Protein AF-A0A1E5MKI3-F1 (afdb_monomer_lite)

Sequence (120 aa):
MHDRSDHADTPSQHHPAVARLLAELDAARVGIVVLDELDAPRRERVVAELRTAVPDLASRAAHEAGAEHVVATIRAVADRAPDGDGPGGAAATGLWEDIVHTAVEAARAVGRPEPVTLVR

Foldseek 3Di:
DDDDPPPPPPCLVPDVLLVVLLVLLVVLLQVLQCLVVDDPVVSVVVLVCLQPVNLVSLLVCCLVRNLVSSLVSLVVSLVDHRPHPDPCRVVSRVSSVSSSVSNNVSSVVNVDPDPPPPDD

Structure (mmCIF, N/CA/C/O backbone):
data_AF-A0A1E5MKI3-F1
#
_entry.id   AF-A0A1E5MKI3-F1
#
loop_
_atom_site.group_PDB
_atom_site.id
_atom_site.type_symbol
_atom_site.label_atom_id
_atom_site.label_alt_id
_atom_site.label_comp_id
_atom_site.label_asym_id
_atom_site.label_entity_id
_atom_site.label_seq_id
_atom_site.pdbx_PDB_ins_code
_atom_site.Cartn_x
_atom_site.Cartn_y
_atom_site.Cartn_z
_atom_site.occupancy
_atom_site.B_iso_or_equiv
_atom_site.auth_seq_id
_atom_site.auth_comp_id
_atom_site.auth_asym_id
_atom_site.auth_atom_id
_atom_site.pdbx_PDB_model_num
ATOM 1 N N . MET A 1 1 ? -14.677 -28.825 32.446 1.00 44.41 1 MET A N 1
ATOM 2 C CA . MET A 1 1 ? -14.248 -29.263 31.104 1.00 44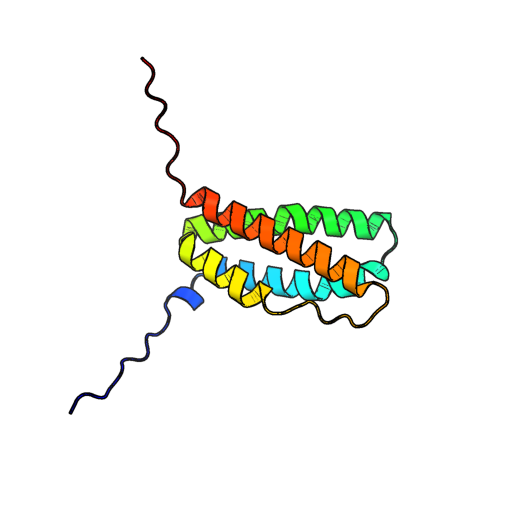.41 1 MET A CA 1
ATOM 3 C C . MET A 1 1 ? -14.550 -28.110 30.159 1.00 44.41 1 MET A C 1
ATOM 5 O O . MET A 1 1 ? -15.673 -27.987 29.696 1.00 44.41 1 MET A O 1
ATOM 9 N N . HIS A 1 2 ? -13.599 -27.180 30.044 1.00 43.50 2 HIS A N 1
ATOM 10 C CA . HIS A 1 2 ? -13.652 -26.071 29.093 1.00 43.50 2 HIS A CA 1
ATOM 11 C C . HIS A 1 2 ? -13.185 -26.621 27.755 1.00 43.50 2 HIS A C 1
ATOM 13 O O . HIS A 1 2 ? -12.025 -27.004 27.681 1.00 43.50 2 HIS A O 1
ATOM 19 N N . ASP A 1 3 ? -14.061 -26.682 26.759 1.00 49.56 3 ASP A N 1
ATOM 20 C CA . ASP A 1 3 ? -13.662 -26.465 25.369 1.00 49.56 3 ASP A CA 1
ATOM 21 C C . ASP A 1 3 ? -14.910 -26.335 24.492 1.00 49.56 3 ASP A C 1
ATOM 23 O O . ASP A 1 3 ? -15.566 -27.312 24.126 1.00 49.5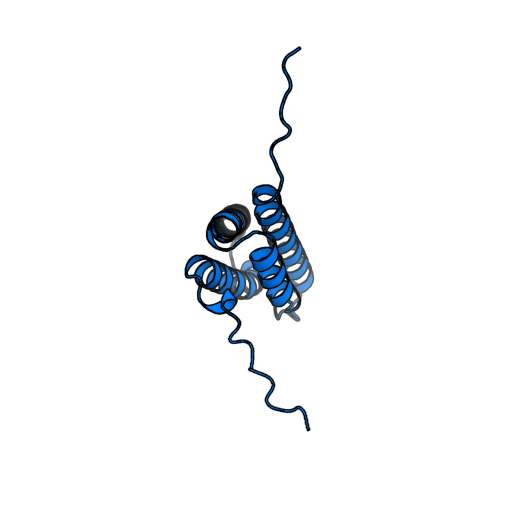6 3 ASP A O 1
ATOM 27 N N . ARG A 1 4 ? -15.257 -25.096 24.174 1.00 46.47 4 ARG A N 1
ATOM 28 C CA . AR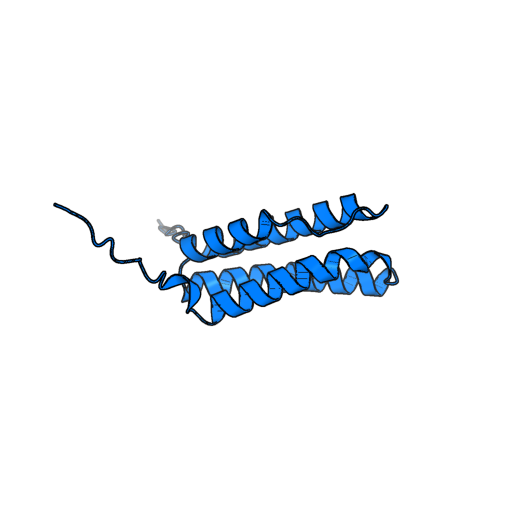G A 1 4 ? -15.628 -24.761 22.809 1.00 46.47 4 ARG A CA 1
ATOM 29 C C . ARG A 1 4 ? -15.196 -23.325 22.631 1.00 46.47 4 ARG A C 1
ATOM 31 O O . ARG A 1 4 ? -15.936 -22.393 22.916 1.00 46.47 4 ARG A O 1
ATOM 38 N N . SER A 1 5 ? -13.915 -23.203 22.313 1.00 42.72 5 SER A N 1
ATOM 39 C CA . SER A 1 5 ? -13.321 -21.994 21.776 1.00 42.72 5 SER A CA 1
ATOM 40 C C . SER A 1 5 ? -14.239 -21.484 20.668 1.00 42.72 5 SER A C 1
ATOM 42 O O . SER A 1 5 ? -14.272 -22.069 19.583 1.00 42.72 5 SER A O 1
ATOM 44 N N . ASP A 1 6 ? -15.031 -20.455 20.974 1.00 45.56 6 ASP A N 1
ATOM 45 C CA . ASP A 1 6 ? -15.644 -19.607 19.964 1.00 45.56 6 ASP A CA 1
ATOM 46 C C . ASP A 1 6 ? -14.490 -19.169 19.069 1.00 45.56 6 ASP A C 1
ATOM 48 O O . ASP A 1 6 ? -13.619 -18.391 19.468 1.00 45.56 6 ASP A O 1
ATOM 52 N N . HIS A 1 7 ? -14.420 -19.788 17.891 1.00 42.31 7 HIS A N 1
ATOM 53 C CA . HIS A 1 7 ? -13.641 -19.286 16.782 1.00 42.31 7 HIS A CA 1
ATOM 54 C C . HIS A 1 7 ? -14.095 -17.846 16.622 1.00 42.31 7 HIS A C 1
ATOM 56 O O . HIS A 1 7 ? -15.219 -17.595 16.195 1.00 42.31 7 HIS A O 1
ATOM 62 N N . ALA A 1 8 ? -13.249 -16.919 17.059 1.00 44.34 8 ALA A N 1
ATOM 63 C CA . ALA A 1 8 ? -13.414 -15.520 16.764 1.00 44.34 8 ALA A CA 1
ATOM 64 C C . ALA A 1 8 ? -13.426 -15.407 15.238 1.00 44.34 8 ALA A C 1
ATOM 66 O O . ALA A 1 8 ? -12.370 -15.375 14.603 1.00 44.34 8 ALA A O 1
ATOM 67 N N . ASP A 1 9 ? -14.630 -15.395 14.662 1.00 44.22 9 ASP A N 1
ATOM 68 C CA . ASP A 1 9 ? -14.916 -14.723 13.405 1.00 44.22 9 ASP A CA 1
ATOM 69 C C . ASP A 1 9 ? -14.196 -13.391 13.511 1.00 44.22 9 ASP A C 1
ATOM 71 O O . ASP A 1 9 ? -14.565 -12.546 14.325 1.00 44.22 9 ASP A O 1
ATOM 75 N N . THR A 1 10 ? -13.078 -13.246 12.805 1.00 44.94 10 THR A N 1
ATOM 76 C CA . THR A 1 10 ? -12.284 -12.028 12.873 1.00 44.94 10 THR A CA 1
ATOM 77 C C . THR A 1 10 ? -13.102 -10.989 12.109 1.00 44.94 10 THR A C 1
ATOM 79 O O . THR A 1 10 ? -13.120 -11.038 10.877 1.00 44.94 10 THR A O 1
ATOM 82 N N . PRO A 1 11 ? -13.788 -10.033 12.772 1.00 46.75 11 PRO A N 1
ATOM 83 C CA . PRO A 1 11 ? -14.665 -9.071 12.085 1.00 46.75 11 PRO A CA 1
ATOM 84 C C . PRO A 1 11 ? -13.867 -8.168 11.126 1.00 46.75 11 PRO A C 1
ATOM 86 O O . PRO A 1 11 ? -14.402 -7.446 10.291 1.00 46.75 11 PRO A O 1
ATOM 89 N N . SER A 1 12 ? -12.549 -8.241 11.257 1.00 49.66 12 SER A N 1
ATOM 90 C CA . SER A 1 12 ? -11.499 -7.501 10.601 1.00 49.66 12 SER A CA 1
ATOM 91 C C . SER A 1 12 ? -11.295 -7.858 9.117 1.00 49.66 12 SER A C 1
ATOM 93 O O . SER A 1 12 ? -10.770 -7.032 8.372 1.00 49.66 12 SER A O 1
ATOM 95 N N . GLN A 1 13 ? -11.745 -9.028 8.641 1.00 54.97 13 GLN A N 1
ATOM 96 C CA . GLN A 1 13 ? -11.689 -9.379 7.206 1.00 54.97 13 GLN A CA 1
ATOM 97 C C . GLN A 1 13 ? -12.877 -8.833 6.387 1.00 54.97 13 GLN A C 1
ATOM 99 O O . GLN A 1 13 ? -12.858 -8.904 5.160 1.00 54.97 13 GLN A O 1
ATOM 104 N N . HIS A 1 14 ? -13.901 -8.257 7.029 1.00 67.69 14 HIS A N 1
ATOM 105 C CA . HIS A 1 14 ? -15.154 -7.880 6.359 1.00 67.69 14 HIS A CA 1
ATOM 106 C C . HIS A 1 14 ? -15.279 -6.401 5.970 1.00 67.69 14 HIS A C 1
ATOM 108 O O . HIS A 1 14 ? -16.255 -6.037 5.313 1.00 67.69 14 HIS A O 1
ATOM 114 N N . HIS A 1 15 ? -14.330 -5.531 6.334 1.00 84.81 15 HIS A N 1
ATOM 115 C CA . HIS A 1 15 ? -14.443 -4.109 5.999 1.00 84.81 15 HIS A CA 1
ATOM 116 C C . HIS A 1 15 ? -14.067 -3.849 4.522 1.00 84.81 15 HIS A C 1
ATOM 118 O O . HIS A 1 15 ? -12.918 -4.105 4.144 1.00 84.81 15 HIS A O 1
ATOM 124 N N . PRO A 1 16 ? -14.959 -3.288 3.676 1.00 92.94 16 PRO A N 1
ATOM 125 C CA . PRO A 1 16 ? -14.701 -3.113 2.240 1.00 92.94 16 PRO A CA 1
ATOM 126 C C . PRO A 1 16 ? -13.424 -2.326 1.914 1.00 92.94 16 PRO A C 1
ATOM 128 O O . PRO A 1 16 ? -12.705 -2.677 0.980 1.00 92.94 16 PRO A O 1
ATOM 131 N N . ALA A 1 17 ? -13.097 -1.297 2.703 1.00 92.94 17 ALA A N 1
ATOM 132 C CA . ALA A 1 17 ? -11.854 -0.542 2.526 1.00 92.94 17 ALA A CA 1
ATOM 133 C C . ALA A 1 17 ? -10.588 -1.372 2.791 1.00 92.94 17 ALA A C 1
ATOM 135 O O . ALA A 1 17 ? -9.600 -1.218 2.076 1.00 92.94 17 ALA A O 1
ATOM 136 N N . VAL A 1 18 ? -10.626 -2.291 3.762 1.00 93.06 18 VAL A N 1
ATOM 137 C CA . VAL A 1 18 ? -9.507 -3.202 4.049 1.00 93.06 18 VAL A CA 1
ATOM 138 C C . VAL A 1 18 ? -9.355 -4.214 2.916 1.00 93.06 18 VAL A C 1
ATOM 140 O O . VAL A 1 18 ? -8.245 -4.441 2.447 1.00 93.06 18 VAL A O 1
ATOM 143 N N . ALA A 1 19 ? -10.464 -4.759 2.407 1.00 93.06 19 ALA A N 1
ATOM 144 C CA . ALA A 1 19 ? -10.442 -5.651 1.248 1.00 93.06 19 ALA A CA 1
ATOM 145 C C . ALA A 1 19 ? -9.877 -4.957 -0.004 1.00 93.06 19 ALA A C 1
ATOM 147 O O . ALA A 1 19 ? -9.082 -5.545 -0.736 1.00 93.06 19 ALA A O 1
ATOM 148 N N . ARG A 1 20 ? -10.237 -3.687 -0.234 1.00 93.62 20 ARG A N 1
ATOM 149 C CA . ARG A 1 20 ? -9.689 -2.901 -1.345 1.00 93.62 20 ARG A CA 1
ATOM 150 C C . ARG A 1 20 ? -8.195 -2.628 -1.182 1.00 93.62 20 ARG A C 1
ATOM 152 O O . ARG A 1 20 ? -7.467 -2.752 -2.159 1.00 93.62 20 ARG A O 1
ATOM 159 N N . LEU A 1 21 ? -7.744 -2.294 0.026 1.00 94.94 21 LEU A N 1
ATOM 160 C CA . LEU A 1 21 ? -6.319 -2.138 0.319 1.00 94.94 21 LEU A CA 1
ATOM 161 C C . LEU A 1 21 ? -5.550 -3.441 0.060 1.00 94.94 21 LEU A C 1
ATOM 163 O O . LEU A 1 21 ? -4.506 -3.410 -0.577 1.00 94.94 21 LEU A O 1
ATOM 167 N N . LEU A 1 22 ? -6.079 -4.581 0.509 1.00 93.69 22 LEU A N 1
ATOM 168 C CA . LEU A 1 22 ? -5.466 -5.894 0.291 1.00 93.69 22 LEU A CA 1
ATOM 169 C C . LEU A 1 22 ? -5.341 -6.245 -1.191 1.00 93.69 22 LEU A C 1
ATOM 171 O O . LEU A 1 22 ? -4.276 -6.682 -1.620 1.00 93.69 22 LEU A O 1
ATOM 175 N N . ALA A 1 23 ? -6.411 -6.035 -1.961 1.00 93.44 23 ALA A N 1
ATOM 176 C CA . ALA A 1 23 ? -6.389 -6.263 -3.400 1.00 93.44 23 ALA A CA 1
ATOM 177 C C . ALA A 1 23 ? -5.312 -5.408 -4.078 1.00 93.44 23 ALA A C 1
ATOM 179 O O . ALA A 1 23 ? -4.601 -5.900 -4.950 1.00 93.44 23 ALA A O 1
ATOM 180 N N . GLU A 1 24 ? -5.157 -4.155 -3.642 1.00 94.88 24 GLU A N 1
ATOM 181 C CA . GLU A 1 24 ? -4.187 -3.256 -4.255 1.00 94.88 24 GLU A CA 1
ATOM 182 C C . GLU A 1 24 ? -2.743 -3.531 -3.827 1.00 94.88 24 GLU A C 1
ATOM 184 O O . GLU A 1 24 ? -1.827 -3.417 -4.634 1.00 94.88 24 GLU A O 1
ATOM 189 N N . LEU A 1 25 ? -2.525 -3.978 -2.589 1.00 93.88 25 LEU A N 1
ATOM 190 C CA . LEU A 1 25 ? -1.215 -4.453 -2.144 1.00 93.88 25 LEU A CA 1
ATOM 191 C C . LEU A 1 25 ? -0.782 -5.714 -2.900 1.00 93.88 25 LEU A C 1
ATOM 193 O O . LEU A 1 25 ? 0.385 -5.823 -3.270 1.00 93.88 25 LEU A O 1
ATOM 197 N N . ASP A 1 26 ? -1.697 -6.651 -3.160 1.00 91.56 26 ASP A N 1
ATOM 198 C CA . ASP A 1 26 ? -1.373 -7.851 -3.938 1.00 91.56 26 ASP A CA 1
ATOM 199 C C . ASP A 1 26 ? -1.101 -7.517 -5.412 1.00 91.56 26 ASP A C 1
ATOM 201 O O . ASP A 1 26 ? -0.101 -7.970 -5.972 1.00 91.56 26 ASP A O 1
ATOM 205 N N . ALA A 1 27 ? -1.917 -6.647 -6.016 1.00 91.25 27 ALA A N 1
ATOM 206 C CA . ALA A 1 27 ? -1.681 -6.155 -7.371 1.00 91.25 27 ALA A CA 1
ATOM 207 C C . ALA A 1 27 ? -0.337 -5.417 -7.488 1.00 91.25 27 ALA A C 1
ATOM 209 O O . ALA A 1 27 ? 0.417 -5.663 -8.431 1.00 91.25 27 ALA A O 1
ATOM 210 N N . ALA A 1 28 ? 0.002 -4.565 -6.514 1.00 92.44 28 ALA A N 1
ATOM 211 C CA . ALA A 1 28 ? 1.290 -3.881 -6.453 1.00 92.44 28 ALA A CA 1
ATOM 212 C C . ALA A 1 28 ? 2.453 -4.875 -6.334 1.00 92.44 28 ALA A C 1
ATOM 214 O O . ALA A 1 28 ? 3.414 -4.774 -7.094 1.00 92.44 28 ALA A O 1
ATOM 215 N N . ARG A 1 29 ? 2.353 -5.869 -5.440 1.00 90.44 29 ARG A N 1
ATOM 216 C CA . ARG A 1 29 ? 3.379 -6.906 -5.248 1.00 90.44 29 ARG A CA 1
ATOM 217 C C . ARG A 1 29 ? 3.676 -7.657 -6.546 1.00 90.44 29 ARG A C 1
ATOM 219 O O . ARG A 1 29 ? 4.839 -7.821 -6.900 1.00 90.44 29 ARG A O 1
ATOM 226 N N . VAL A 1 30 ? 2.635 -8.078 -7.267 1.00 87.88 30 VAL A N 1
ATOM 227 C CA . VAL A 1 30 ? 2.774 -8.766 -8.561 1.00 87.88 30 VAL A CA 1
ATOM 228 C C . VAL A 1 30 ? 3.312 -7.819 -9.638 1.00 87.88 30 VAL A C 1
ATOM 230 O O . VAL A 1 30 ? 4.205 -8.186 -10.397 1.00 87.88 30 VAL A O 1
ATOM 233 N N . GLY A 1 31 ? 2.802 -6.587 -9.696 1.00 87.94 31 GLY A N 1
ATOM 234 C CA . GLY A 1 31 ? 3.192 -5.597 -10.699 1.00 87.94 31 GLY A CA 1
ATOM 235 C C . GLY A 1 31 ? 4.653 -5.159 -10.592 1.00 87.94 31 GLY A C 1
ATOM 236 O O . GLY A 1 31 ? 5.294 -4.932 -11.615 1.00 87.94 31 GLY A O 1
ATOM 237 N N . ILE A 1 32 ? 5.198 -5.089 -9.375 1.00 90.31 32 ILE A N 1
ATOM 238 C CA . ILE A 1 32 ? 6.589 -4.693 -9.122 1.00 90.31 32 ILE A CA 1
ATOM 239 C C . ILE A 1 32 ? 7.590 -5.644 -9.796 1.00 90.31 32 ILE A C 1
ATOM 241 O O . ILE A 1 32 ? 8.597 -5.179 -10.326 1.00 90.31 32 ILE A O 1
ATOM 245 N N . VAL A 1 33 ? 7.297 -6.948 -9.841 1.00 85.31 33 VAL A N 1
ATOM 246 C CA . VAL A 1 33 ? 8.178 -7.965 -10.447 1.00 85.31 33 VAL A CA 1
ATOM 247 C C . VAL A 1 33 ? 8.387 -7.728 -11.947 1.00 85.31 33 VAL A C 1
ATOM 249 O O . VAL A 1 33 ? 9.472 -7.978 -12.465 1.00 85.31 33 VAL A O 1
ATOM 252 N N . VAL A 1 34 ? 7.374 -7.208 -12.646 1.00 86.62 34 VAL A N 1
ATOM 253 C CA . VAL A 1 34 ? 7.405 -6.999 -14.105 1.00 86.62 34 VAL A CA 1
ATOM 254 C C . VAL A 1 34 ? 7.759 -5.563 -14.509 1.00 86.62 34 VAL A C 1
ATOM 256 O O . VAL A 1 34 ? 7.758 -5.233 -15.693 1.00 86.62 34 VAL A O 1
ATOM 259 N N . LEU A 1 35 ? 8.086 -4.679 -13.556 1.00 87.44 35 LEU A N 1
ATOM 260 C CA . LEU A 1 35 ? 8.430 -3.280 -13.855 1.00 87.44 35 LEU A CA 1
ATOM 261 C C . LEU A 1 35 ? 9.659 -3.140 -14.761 1.00 87.44 35 LEU A C 1
ATOM 263 O O . LEU A 1 35 ? 9.738 -2.185 -15.537 1.00 87.44 35 LEU A O 1
ATOM 267 N N . ASP A 1 36 ? 10.599 -4.077 -14.684 1.00 84.19 36 ASP A N 1
ATOM 268 C CA . ASP A 1 36 ? 11.815 -4.069 -15.503 1.00 84.19 36 ASP A CA 1
ATOM 269 C C . ASP A 1 36 ? 11.549 -4.402 -16.978 1.00 84.19 36 ASP A C 1
ATOM 271 O O . ASP A 1 36 ? 12.369 -4.080 -17.838 1.00 84.19 36 ASP A O 1
ATOM 275 N N . GLU A 1 37 ? 10.382 -4.970 -17.293 1.00 88.12 37 GLU A N 1
ATOM 276 C CA . GLU A 1 37 ? 9.929 -5.191 -18.671 1.00 88.12 37 GLU A CA 1
ATOM 277 C C . GLU A 1 37 ? 9.387 -3.905 -19.318 1.00 88.12 37 GLU A C 1
ATOM 279 O O . GLU A 1 37 ? 9.191 -3.839 -20.534 1.00 88.12 37 GLU A O 1
ATOM 284 N N . LEU A 1 38 ? 9.136 -2.864 -18.516 1.00 88.31 38 LEU A N 1
ATOM 285 C CA . LEU A 1 38 ? 8.640 -1.577 -18.986 1.00 88.31 38 LEU A CA 1
ATOM 286 C C . LEU A 1 38 ? 9.791 -0.651 -19.392 1.00 88.31 38 LEU A C 1
ATOM 288 O O . LEU A 1 38 ? 10.869 -0.633 -18.790 1.00 88.31 38 LEU A O 1
ATOM 292 N N . ASP A 1 39 ? 9.528 0.206 -20.381 1.00 93.19 39 ASP A N 1
ATOM 293 C CA . ASP A 1 39 ? 10.410 1.337 -20.657 1.00 93.19 39 ASP A CA 1
ATOM 294 C C . ASP A 1 39 ? 10.509 2.281 -19.444 1.00 93.19 39 ASP A C 1
ATOM 296 O O . ASP A 1 39 ? 9.627 2.324 -18.580 1.00 93.19 39 ASP A O 1
ATOM 300 N N . ALA A 1 40 ? 11.612 3.032 -19.358 1.00 91.62 40 ALA A N 1
ATOM 301 C CA . ALA A 1 40 ? 11.888 3.873 -18.194 1.00 91.62 40 ALA A CA 1
ATOM 302 C C . ALA A 1 40 ? 10.772 4.899 -17.896 1.00 91.62 40 ALA A C 1
ATOM 304 O O . ALA A 1 40 ? 10.323 4.934 -16.750 1.00 91.62 40 ALA A O 1
ATOM 305 N N . PRO A 1 41 ? 10.238 5.660 -18.877 1.00 94.50 41 PRO A N 1
ATOM 306 C CA . PRO A 1 41 ? 9.155 6.608 -18.611 1.00 94.50 41 PRO A CA 1
ATOM 307 C C . PRO A 1 41 ? 7.875 5.951 -18.079 1.00 94.50 41 PRO A C 1
ATOM 309 O O . PRO A 1 41 ? 7.199 6.507 -17.210 1.00 94.50 41 PRO A O 1
ATOM 312 N N . ARG A 1 42 ? 7.507 4.771 -18.595 1.00 92.88 42 ARG A N 1
ATOM 313 C CA . ARG A 1 42 ? 6.327 4.039 -18.128 1.00 92.88 42 ARG A CA 1
ATOM 314 C C . ARG A 1 42 ? 6.561 3.449 -16.743 1.00 92.88 42 ARG A C 1
ATOM 316 O O . ARG A 1 42 ? 5.675 3.571 -15.900 1.00 92.88 42 ARG A O 1
ATOM 323 N N . ARG A 1 43 ? 7.738 2.873 -16.489 1.00 93.19 43 ARG A N 1
ATOM 324 C CA . ARG A 1 43 ? 8.125 2.368 -15.166 1.00 93.19 43 ARG A CA 1
ATOM 325 C C . ARG A 1 43 ? 8.059 3.471 -14.113 1.00 93.19 43 ARG A C 1
ATOM 327 O O . ARG A 1 43 ? 7.414 3.288 -13.089 1.00 93.19 43 ARG A O 1
ATOM 334 N N . GLU A 1 44 ? 8.666 4.627 -14.375 1.00 94.00 44 GLU A N 1
ATOM 335 C CA . GLU A 1 44 ? 8.663 5.772 -13.454 1.00 94.00 44 GLU A CA 1
ATOM 336 C C . GLU A 1 44 ? 7.247 6.247 -13.123 1.00 94.00 44 GLU A C 1
ATOM 338 O O . GLU A 1 44 ? 6.948 6.532 -11.962 1.00 94.00 44 GLU A O 1
ATOM 343 N N . ARG A 1 45 ? 6.353 6.276 -14.119 1.00 95.69 45 ARG A N 1
ATOM 344 C CA . ARG A 1 45 ? 4.944 6.619 -13.903 1.00 95.69 45 ARG A CA 1
ATOM 345 C C . ARG A 1 45 ? 4.248 5.624 -12.978 1.00 95.69 45 ARG A C 1
ATOM 347 O O . ARG A 1 45 ? 3.623 6.054 -12.017 1.00 95.69 45 ARG A O 1
ATOM 354 N N . VAL A 1 46 ? 4.379 4.323 -13.238 1.00 93.56 46 VAL A N 1
ATOM 355 C CA . VAL A 1 46 ? 3.751 3.286 -12.400 1.00 93.56 46 VAL A CA 1
ATOM 356 C C . VAL A 1 46 ? 4.296 3.344 -10.973 1.00 93.56 46 VAL A C 1
ATOM 358 O O . VAL A 1 46 ? 3.533 3.300 -10.015 1.00 93.56 46 VAL A O 1
ATOM 361 N N . VAL A 1 47 ? 5.609 3.522 -10.812 1.00 94.25 47 VAL A N 1
ATOM 362 C CA . VAL A 1 47 ? 6.234 3.690 -9.492 1.00 94.25 47 VAL A CA 1
ATOM 363 C C . VAL A 1 47 ? 5.674 4.913 -8.761 1.00 94.25 47 VAL A C 1
ATOM 365 O O . VAL A 1 47 ? 5.389 4.835 -7.566 1.00 94.25 47 VAL A O 1
ATOM 368 N N . ALA A 1 48 ? 5.500 6.040 -9.455 1.00 95.75 48 ALA A N 1
ATOM 369 C CA . ALA A 1 48 ? 4.910 7.239 -8.870 1.00 95.75 48 ALA A CA 1
ATOM 370 C C . ALA A 1 48 ? 3.448 7.016 -8.449 1.00 95.75 48 ALA A C 1
ATOM 372 O O . ALA A 1 48 ? 3.065 7.441 -7.363 1.00 95.75 48 ALA A O 1
ATOM 373 N N . GLU A 1 49 ? 2.656 6.320 -9.267 1.00 95.00 49 GLU A N 1
ATOM 374 C CA . GLU A 1 49 ? 1.264 5.969 -8.956 1.00 95.00 49 GLU A CA 1
ATOM 375 C C . GLU A 1 49 ? 1.162 5.041 -7.737 1.00 95.00 49 GLU A C 1
ATOM 377 O O . GLU A 1 49 ? 0.347 5.283 -6.850 1.00 95.00 49 GLU A O 1
ATOM 382 N N . LEU A 1 50 ? 2.020 4.023 -7.628 1.00 94.69 50 LEU A N 1
ATOM 383 C CA . LEU A 1 50 ? 2.046 3.132 -6.462 1.00 94.69 50 LEU A CA 1
ATOM 384 C C . LEU A 1 50 ? 2.392 3.887 -5.172 1.00 94.69 50 LEU A C 1
ATOM 386 O O . LEU A 1 50 ? 1.758 3.680 -4.135 1.00 94.69 50 LEU A O 1
ATOM 390 N N . ARG A 1 51 ? 3.370 4.799 -5.246 1.00 95.12 51 ARG A N 1
ATOM 391 C CA . ARG A 1 51 ? 3.820 5.617 -4.109 1.00 95.12 51 ARG A CA 1
ATOM 392 C C . ARG A 1 51 ? 2.772 6.610 -3.607 1.00 95.12 51 ARG A C 1
ATOM 394 O O . ARG A 1 51 ? 2.910 7.087 -2.486 1.00 95.12 51 ARG A O 1
ATOM 401 N N . THR A 1 52 ? 1.747 6.926 -4.397 1.00 94.50 52 THR A N 1
ATOM 402 C CA . THR A 1 52 ? 0.639 7.794 -3.971 1.00 94.50 52 THR A CA 1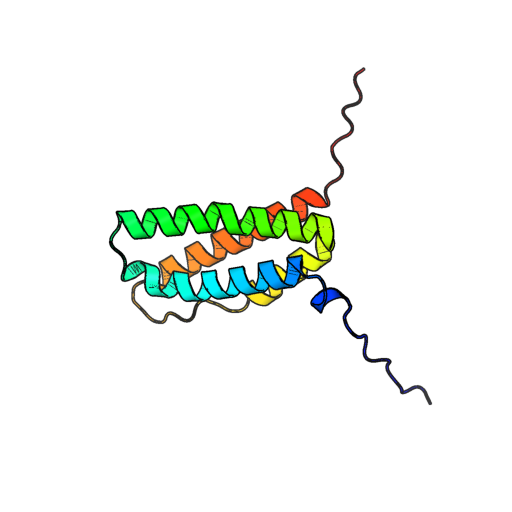
ATOM 403 C C . THR A 1 52 ? -0.593 6.982 -3.586 1.00 94.50 52 THR A C 1
ATOM 405 O O . THR A 1 52 ? -1.124 7.142 -2.488 1.00 94.50 52 THR A O 1
ATOM 408 N N . ALA A 1 53 ? -1.016 6.052 -4.443 1.00 94.88 53 ALA A N 1
ATOM 409 C CA . ALA A 1 53 ? -2.272 5.333 -4.277 1.00 94.88 53 ALA A CA 1
ATOM 410 C C . ALA A 1 53 ? -2.287 4.424 -3.041 1.00 94.88 53 ALA A C 1
ATOM 412 O O . ALA A 1 53 ? -3.299 4.362 -2.338 1.00 94.88 53 ALA A O 1
ATOM 413 N N . VAL A 1 54 ? -1.185 3.722 -2.753 1.00 96.00 54 VAL A N 1
ATOM 414 C CA . VAL A 1 54 ? -1.149 2.760 -1.642 1.00 96.00 54 VAL A CA 1
ATOM 415 C C . VAL A 1 54 ? -1.214 3.467 -0.275 1.00 96.00 54 VAL A C 1
ATOM 417 O O . VAL A 1 54 ? -2.081 3.095 0.522 1.00 96.00 54 VAL A O 1
ATOM 420 N N . PRO A 1 55 ? -0.405 4.510 0.019 1.00 96.06 55 PRO A N 1
ATOM 421 C CA . PRO A 1 55 ? -0.547 5.278 1.262 1.00 96.06 55 PRO A CA 1
ATOM 422 C C . PRO A 1 55 ? -1.921 5.945 1.440 1.00 96.06 55 PRO A C 1
ATOM 424 O O . PRO A 1 55 ? -2.458 5.966 2.553 1.00 96.06 55 PRO A O 1
ATOM 427 N N . ASP A 1 56 ? -2.529 6.440 0.358 1.00 96.50 56 ASP A N 1
ATOM 428 C CA . ASP A 1 56 ? -3.867 7.045 0.397 1.00 96.50 56 ASP A CA 1
ATOM 429 C C . ASP A 1 56 ? -4.947 6.018 0.769 1.00 96.50 56 ASP A C 1
ATOM 431 O O . ASP A 1 56 ? -5.812 6.274 1.616 1.00 96.50 56 ASP A O 1
ATOM 435 N N . LEU A 1 57 ? -4.889 4.825 0.170 1.00 96.88 57 LEU A N 1
ATOM 436 C CA . LEU A 1 57 ? -5.789 3.720 0.499 1.00 96.88 57 LEU A CA 1
ATOM 437 C C . LEU A 1 57 ? -5.577 3.221 1.929 1.00 96.88 57 LEU A C 1
ATOM 439 O O . LEU A 1 57 ? -6.559 2.940 2.616 1.00 96.88 57 LEU A O 1
ATOM 443 N N . ALA A 1 58 ? -4.329 3.153 2.395 1.00 97.19 58 ALA A N 1
ATOM 444 C CA . ALA A 1 58 ? -4.008 2.775 3.766 1.00 97.19 58 ALA A CA 1
ATOM 445 C C . ALA A 1 58 ? -4.588 3.773 4.777 1.00 97.19 58 ALA A C 1
ATOM 447 O O . ALA A 1 58 ? -5.222 3.363 5.748 1.00 97.19 58 ALA A O 1
ATOM 448 N N . SER A 1 59 ? -4.456 5.076 4.513 1.00 96.88 59 SER A N 1
ATOM 449 C CA . SER A 1 59 ? -5.043 6.133 5.347 1.00 96.88 59 SER A CA 1
ATOM 450 C C . SER A 1 59 ? -6.568 6.037 5.385 1.00 96.88 59 SER A C 1
ATOM 452 O O . SER A 1 59 ? -7.175 6.085 6.454 1.00 96.88 59 SER A O 1
ATOM 454 N N . ARG A 1 60 ? -7.208 5.842 4.226 1.00 96.25 60 ARG A N 1
ATOM 455 C CA . ARG A 1 60 ? -8.666 5.687 4.145 1.00 96.25 60 ARG A CA 1
ATOM 456 C C . ARG A 1 60 ? -9.144 4.446 4.892 1.00 96.25 60 ARG A C 1
ATOM 458 O O . ARG A 1 60 ? -10.051 4.536 5.712 1.00 96.25 60 ARG A O 1
ATOM 465 N N . ALA A 1 61 ? -8.505 3.302 4.662 1.00 95.94 61 ALA A N 1
ATOM 466 C CA . ALA A 1 61 ? -8.828 2.078 5.379 1.00 95.94 61 ALA A CA 1
ATOM 467 C C . ALA A 1 61 ? -8.629 2.251 6.891 1.00 95.94 61 ALA A C 1
ATOM 469 O O . ALA A 1 61 ? -9.456 1.775 7.663 1.00 95.94 61 ALA A O 1
ATOM 470 N N . ALA A 1 62 ? -7.570 2.942 7.325 1.00 95.88 62 ALA A N 1
ATOM 471 C CA . ALA A 1 62 ? -7.302 3.187 8.740 1.00 95.88 62 ALA A CA 1
ATOM 472 C C . ALA A 1 62 ? -8.355 4.102 9.376 1.00 95.88 62 ALA A C 1
ATOM 474 O O . ALA A 1 62 ? -8.724 3.896 10.531 1.00 95.88 62 ALA A O 1
ATOM 475 N N . HIS A 1 63 ? -8.867 5.075 8.620 1.00 94.19 63 HIS A N 1
ATOM 476 C CA . HIS A 1 63 ? -9.953 5.946 9.061 1.00 94.19 63 HIS A CA 1
ATOM 477 C C . HIS A 1 63 ? -11.265 5.179 9.248 1.00 94.19 63 HIS A C 1
ATOM 479 O O . HIS A 1 63 ? -11.989 5.425 10.208 1.00 94.19 63 HIS A O 1
ATOM 485 N N . GLU A 1 64 ? -11.557 4.229 8.359 1.00 94.44 64 GLU A N 1
ATOM 486 C CA . GLU A 1 64 ? -12.827 3.497 8.364 1.00 94.44 64 GLU A CA 1
ATOM 487 C C . GLU A 1 64 ? -12.816 2.250 9.269 1.00 94.44 64 GLU A C 1
ATOM 489 O O . GLU A 1 64 ? -13.801 1.963 9.944 1.00 94.44 64 GLU A O 1
ATOM 494 N N . ALA A 1 65 ? -11.702 1.514 9.312 1.00 93.19 65 ALA A N 1
ATOM 495 C CA . ALA A 1 65 ? -11.584 0.219 9.991 1.00 93.19 65 ALA A CA 1
ATOM 496 C C . ALA A 1 65 ? -10.629 0.227 11.200 1.00 93.19 65 ALA A C 1
ATOM 498 O O . ALA A 1 65 ? -10.466 -0.799 11.864 1.00 93.19 65 ALA A O 1
ATOM 499 N N . GLY A 1 66 ? -10.000 1.369 11.490 1.00 93.62 66 GLY A N 1
ATOM 500 C CA . GLY A 1 66 ? -9.045 1.543 12.581 1.00 93.62 66 GLY A CA 1
ATOM 501 C C . GLY A 1 66 ? -7.588 1.308 12.167 1.00 93.62 66 GLY A C 1
ATOM 502 O O . GLY A 1 66 ? -7.250 0.337 11.488 1.00 93.62 66 GLY A O 1
ATOM 503 N N . ALA A 1 67 ? -6.702 2.194 12.632 1.00 94.69 67 ALA A N 1
ATOM 504 C CA . ALA A 1 67 ? -5.282 2.200 12.278 1.00 94.69 67 ALA A CA 1
ATOM 505 C C . ALA A 1 67 ? -4.548 0.902 12.650 1.00 94.69 67 ALA A C 1
ATOM 507 O O . ALA A 1 67 ? -3.849 0.339 11.813 1.00 94.69 67 ALA A O 1
ATOM 508 N N . GLU A 1 68 ? -4.730 0.392 13.872 1.00 93.38 68 GLU A N 1
ATOM 509 C CA . GLU A 1 68 ? -4.036 -0.821 14.337 1.00 93.38 68 GLU A CA 1
ATOM 510 C C . GLU A 1 68 ? -4.384 -2.051 13.494 1.00 93.38 68 GLU A C 1
ATOM 512 O O . GLU A 1 68 ? -3.504 -2.819 13.099 1.00 93.38 68 GLU A O 1
ATOM 517 N N . HIS A 1 69 ? -5.666 -2.205 13.154 1.00 92.50 69 HIS A N 1
ATOM 518 C CA . HIS A 1 69 ? -6.131 -3.300 12.307 1.00 92.50 69 HIS A CA 1
ATOM 519 C C . HIS A 1 69 ? -5.520 -3.226 10.899 1.00 92.50 69 HIS A C 1
ATOM 521 O O . HIS A 1 69 ? -5.020 -4.218 10.360 1.00 92.50 69 HIS A O 1
ATOM 527 N N . VAL A 1 70 ? -5.485 -2.030 10.314 1.00 95.81 70 VAL A N 1
ATOM 528 C CA . VAL A 1 70 ? -4.897 -1.817 8.987 1.00 95.81 70 VAL A CA 1
ATOM 529 C C . VAL A 1 70 ? -3.388 -2.038 8.987 1.00 95.81 70 VAL A C 1
ATOM 531 O O . VAL A 1 70 ? -2.875 -2.699 8.088 1.00 95.81 70 VAL A O 1
ATOM 534 N N . VAL A 1 71 ? -2.671 -1.580 10.013 1.00 95.75 71 VAL A N 1
ATOM 535 C CA . VAL A 1 71 ? -1.227 -1.824 10.152 1.00 95.75 71 VAL A CA 1
ATOM 536 C C . VAL A 1 71 ? -0.927 -3.319 10.258 1.00 95.75 71 VAL A C 1
ATOM 538 O O . VAL A 1 71 ? -0.007 -3.801 9.595 1.00 95.75 71 VAL A O 1
ATOM 541 N N . ALA A 1 72 ? -1.697 -4.065 11.055 1.00 93.38 72 ALA A N 1
ATOM 542 C CA . ALA A 1 72 ? -1.552 -5.517 11.150 1.00 93.38 72 ALA A CA 1
ATOM 543 C C . ALA A 1 72 ? -1.798 -6.198 9.793 1.00 93.38 72 ALA A C 1
ATOM 545 O O . ALA A 1 72 ? -1.042 -7.083 9.397 1.00 93.38 72 ALA A O 1
ATOM 546 N N . THR A 1 73 ? -2.803 -5.726 9.052 1.00 91.81 73 THR A N 1
ATOM 547 C CA . THR A 1 73 ? -3.135 -6.227 7.714 1.00 91.81 73 THR A CA 1
ATOM 548 C C . THR A 1 73 ? -2.005 -5.979 6.710 1.00 91.81 73 THR A C 1
ATOM 550 O O . THR A 1 73 ? -1.595 -6.907 6.018 1.00 91.81 73 THR A O 1
ATOM 553 N N . ILE A 1 74 ? -1.459 -4.758 6.652 1.00 94.81 74 ILE A N 1
ATOM 554 C CA . ILE A 1 74 ? -0.354 -4.413 5.741 1.00 94.81 74 ILE A CA 1
ATOM 555 C C . ILE A 1 74 ? 0.877 -5.277 6.043 1.00 94.81 74 ILE A C 1
ATOM 557 O O . ILE A 1 74 ? 1.484 -5.826 5.127 1.00 94.81 74 ILE A O 1
ATOM 561 N N . ARG A 1 75 ? 1.219 -5.457 7.325 1.00 93.06 75 ARG A N 1
ATOM 562 C CA . ARG A 1 75 ? 2.365 -6.281 7.746 1.00 93.06 75 ARG A CA 1
ATOM 563 C C . ARG A 1 75 ? 2.218 -7.748 7.352 1.00 93.06 75 ARG A C 1
ATOM 565 O O . ARG A 1 75 ? 3.169 -8.329 6.850 1.00 93.06 75 ARG A O 1
ATOM 572 N N . ALA A 1 76 ? 1.021 -8.316 7.493 1.00 89.12 76 ALA A N 1
ATOM 573 C CA . ALA A 1 76 ? 0.759 -9.697 7.085 1.00 89.12 76 ALA A CA 1
ATOM 574 C C . ALA A 1 76 ? 0.944 -9.931 5.571 1.00 89.12 76 ALA A C 1
ATOM 576 O O . ALA A 1 76 ? 1.197 -11.060 5.144 1.00 89.12 76 ALA A O 1
ATOM 577 N N . VAL A 1 77 ? 0.800 -8.882 4.752 1.00 87.44 77 VAL A N 1
ATOM 578 C CA . VAL A 1 77 ? 1.105 -8.932 3.314 1.00 87.44 77 VAL A CA 1
ATOM 579 C C . VAL A 1 77 ? 2.583 -8.655 3.051 1.00 87.44 77 VAL A C 1
ATOM 581 O O . VAL A 1 77 ? 3.158 -9.301 2.184 1.00 87.44 77 VAL A O 1
ATOM 584 N N . ALA A 1 78 ? 3.207 -7.748 3.806 1.00 86.75 78 ALA A N 1
ATOM 585 C CA . ALA A 1 78 ? 4.621 -7.397 3.675 1.00 86.75 78 ALA A CA 1
ATOM 586 C C . ALA A 1 78 ? 5.560 -8.603 3.810 1.00 86.75 78 ALA A C 1
ATOM 588 O O . ALA A 1 78 ? 6.535 -8.697 3.070 1.00 86.75 78 ALA A O 1
ATOM 589 N N . ASP A 1 79 ? 5.219 -9.542 4.698 1.00 81.44 79 ASP A N 1
ATOM 590 C CA . ASP A 1 79 ? 5.969 -10.787 4.911 1.00 81.44 79 ASP A CA 1
ATOM 591 C C . ASP A 1 79 ? 5.991 -11.701 3.666 1.00 81.44 79 ASP A C 1
ATOM 593 O O . ASP A 1 79 ? 6.766 -12.655 3.596 1.00 81.44 79 ASP A O 1
ATOM 597 N N . ARG A 1 80 ? 5.153 -11.418 2.661 1.00 77.75 80 ARG A N 1
ATOM 598 C CA . ARG A 1 80 ? 5.164 -12.073 1.352 1.00 77.75 80 ARG A CA 1
ATOM 599 C C . ARG A 1 80 ? 6.037 -11.239 0.420 1.00 77.75 80 ARG A C 1
ATOM 601 O O . ARG A 1 80 ? 5.570 -10.260 -0.162 1.00 77.75 80 ARG A O 1
ATOM 608 N N . ALA A 1 81 ? 7.307 -11.614 0.296 1.00 66.12 81 ALA A N 1
ATOM 609 C CA . ALA A 1 81 ? 8.207 -10.974 -0.658 1.00 66.12 81 ALA A CA 1
ATOM 610 C C . ALA A 1 81 ? 7.631 -11.042 -2.094 1.00 66.12 81 ALA A C 1
ATOM 612 O O . ALA A 1 81 ? 6.902 -11.986 -2.422 1.00 66.12 81 ALA A O 1
ATOM 613 N N . PRO A 1 82 ? 7.915 -10.052 -2.960 1.00 72.56 82 PRO A N 1
ATOM 614 C CA . PRO A 1 82 ? 7.640 -10.189 -4.383 1.00 72.56 82 PRO A CA 1
ATOM 615 C C . PRO A 1 82 ? 8.472 -11.356 -4.936 1.00 72.56 82 PRO A C 1
ATOM 617 O O . PRO A 1 82 ? 9.690 -11.391 -4.770 1.00 72.56 82 PRO A O 1
ATOM 620 N N . ASP A 1 83 ? 7.811 -12.331 -5.560 1.00 66.50 83 ASP A N 1
ATOM 621 C CA . ASP A 1 83 ? 8.469 -13.510 -6.127 1.00 66.50 83 ASP A CA 1
ATOM 622 C C . ASP A 1 83 ? 9.310 -13.079 -7.341 1.00 66.50 83 ASP A C 1
ATOM 624 O O . ASP A 1 83 ? 8.773 -12.818 -8.417 1.00 66.50 83 ASP A O 1
ATOM 628 N N . GLY A 1 84 ? 10.630 -12.954 -7.175 1.00 60.59 84 GLY A N 1
ATOM 629 C CA . GLY A 1 84 ? 11.507 -12.432 -8.221 1.00 60.59 84 GLY A CA 1
ATOM 630 C C . GLY A 1 84 ? 12.965 -12.851 -8.064 1.00 60.59 84 GLY A C 1
ATOM 631 O O . GLY A 1 84 ? 13.788 -12.063 -7.613 1.00 60.59 84 GLY A O 1
ATOM 632 N N . ASP A 1 85 ? 13.314 -14.052 -8.532 1.00 59.16 85 ASP A N 1
ATOM 633 C CA . ASP A 1 85 ? 14.703 -14.555 -8.587 1.00 59.16 85 ASP A CA 1
ATOM 634 C C . ASP A 1 85 ? 15.522 -13.976 -9.771 1.00 59.16 85 ASP A C 1
ATOM 636 O O . ASP A 1 85 ? 16.547 -14.524 -10.184 1.00 59.16 85 ASP A O 1
ATOM 640 N N . GLY A 1 86 ? 15.061 -12.872 -10.368 1.00 62.97 86 GLY A N 1
ATOM 641 C CA . GLY A 1 86 ? 15.689 -12.224 -11.521 1.00 62.97 86 GLY A CA 1
ATOM 642 C C . GLY A 1 86 ? 16.735 -11.161 -11.147 1.00 62.97 86 GLY A C 1
ATOM 643 O O . GLY A 1 86 ? 16.789 -10.708 -10.004 1.00 62.97 86 GLY A O 1
ATOM 644 N N . PRO A 1 87 ? 17.538 -10.678 -12.115 1.00 58.81 87 PRO A N 1
ATOM 645 C CA . PRO A 1 87 ? 18.538 -9.622 -11.894 1.00 58.81 87 PRO A CA 1
ATOM 646 C C . PRO A 1 87 ? 17.952 -8.291 -11.376 1.00 58.81 87 PRO A C 1
ATOM 648 O O . PRO A 1 87 ? 18.687 -7.487 -10.808 1.00 58.81 87 PRO A O 1
ATOM 651 N N . GLY A 1 88 ? 16.640 -8.083 -11.522 1.00 70.44 88 GLY A N 1
ATOM 652 C CA . GLY A 1 88 ? 15.877 -6.962 -10.961 1.00 70.44 88 GLY A CA 1
ATOM 653 C C . GLY A 1 88 ? 15.328 -7.168 -9.545 1.00 70.44 88 GLY A C 1
ATOM 654 O O . GLY A 1 88 ? 14.817 -6.226 -8.937 1.00 70.44 88 GLY A O 1
ATOM 655 N N . GLY A 1 89 ? 15.440 -8.379 -8.987 1.00 76.50 89 GLY A N 1
ATOM 656 C CA . GLY A 1 89 ? 14.767 -8.777 -7.747 1.00 76.50 89 GLY A CA 1
ATOM 657 C C . GLY A 1 89 ? 15.106 -7.894 -6.545 1.00 76.50 89 GLY A C 1
ATOM 658 O O . GLY A 1 89 ? 14.228 -7.548 -5.764 1.00 76.50 89 GLY A O 1
ATOM 659 N N . ALA A 1 90 ? 16.354 -7.431 -6.426 1.00 79.06 90 ALA A N 1
ATOM 660 C CA . ALA A 1 90 ? 16.754 -6.539 -5.335 1.00 79.06 90 ALA A CA 1
ATOM 661 C C . ALA A 1 90 ? 16.097 -5.147 -5.422 1.00 79.06 90 ALA A C 1
ATOM 663 O O . ALA A 1 90 ? 15.711 -4.583 -4.400 1.00 79.06 90 ALA A O 1
ATOM 664 N N . ALA A 1 91 ? 15.945 -4.596 -6.632 1.00 82.94 91 ALA A N 1
ATOM 665 C CA . ALA A 1 91 ? 15.287 -3.305 -6.837 1.00 82.94 91 ALA A CA 1
ATOM 666 C C . ALA A 1 91 ? 13.771 -3.411 -6.611 1.00 82.94 91 ALA A C 1
ATOM 668 O O . ALA A 1 91 ? 13.180 -2.536 -5.978 1.00 82.94 91 ALA A O 1
ATOM 669 N N . ALA A 1 92 ? 13.165 -4.510 -7.069 1.00 85.75 92 ALA A N 1
ATOM 670 C CA . ALA A 1 92 ? 11.775 -4.858 -6.799 1.00 85.75 92 ALA A CA 1
ATOM 671 C C . ALA A 1 92 ? 11.497 -4.981 -5.290 1.00 85.75 92 ALA A C 1
ATOM 673 O O . ALA A 1 92 ? 10.562 -4.361 -4.783 1.00 85.75 92 ALA A O 1
ATOM 674 N N . THR A 1 93 ? 12.344 -5.708 -4.557 1.00 87.62 93 THR A N 1
ATOM 675 C CA . THR A 1 93 ? 12.242 -5.846 -3.097 1.00 87.62 93 THR A CA 1
ATOM 676 C C . THR A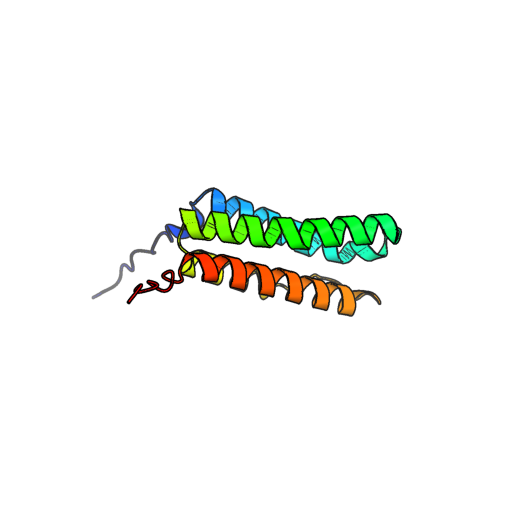 1 93 ? 12.369 -4.501 -2.388 1.00 87.62 93 THR A C 1
ATOM 678 O O . THR A 1 93 ? 11.512 -4.174 -1.574 1.00 87.62 93 THR A O 1
ATOM 681 N N . GLY A 1 94 ? 13.362 -3.676 -2.739 1.00 90.56 94 GLY A N 1
ATOM 682 C CA . GLY A 1 94 ? 13.518 -2.352 -2.125 1.00 90.56 94 GLY A CA 1
ATOM 683 C C . GLY A 1 94 ? 12.319 -1.430 -2.378 1.00 90.56 94 GLY A C 1
ATOM 684 O O . GLY A 1 94 ? 11.842 -0.757 -1.468 1.00 90.56 94 GLY A O 1
ATOM 685 N N . LEU A 1 95 ? 11.767 -1.441 -3.595 1.00 91.50 95 LEU A N 1
ATOM 686 C CA . LEU A 1 95 ? 10.553 -0.681 -3.904 1.00 91.50 95 LEU A CA 1
ATOM 687 C C . LEU A 1 95 ? 9.334 -1.190 -3.117 1.00 91.50 95 LEU A C 1
ATOM 689 O O . LEU A 1 95 ? 8.523 -0.385 -2.655 1.00 91.50 95 LEU A O 1
ATOM 693 N N . TRP A 1 96 ? 9.191 -2.508 -2.968 1.00 93.88 96 TRP A N 1
ATOM 694 C CA . TRP A 1 96 ? 8.124 -3.107 -2.167 1.00 93.88 96 TRP A CA 1
ATOM 695 C C . TRP A 1 96 ? 8.220 -2.692 -0.696 1.00 93.88 96 TRP A C 1
ATOM 697 O O . TRP A 1 96 ? 7.224 -2.255 -0.118 1.00 93.88 96 TRP A O 1
ATOM 707 N N . GLU A 1 97 ? 9.417 -2.756 -0.112 1.00 93.44 97 GLU A N 1
ATOM 708 C CA . GLU A 1 97 ? 9.680 -2.322 1.263 1.00 93.44 97 GLU A CA 1
ATOM 709 C C . GLU A 1 97 ? 9.326 -0.841 1.473 1.00 93.44 97 GLU A C 1
ATOM 711 O O . GLU A 1 97 ? 8.637 -0.511 2.442 1.00 93.44 97 GLU A O 1
ATOM 716 N N . ASP A 1 98 ? 9.705 0.041 0.541 1.00 94.75 98 ASP A N 1
ATOM 717 C CA . ASP A 1 98 ? 9.358 1.470 0.575 1.00 94.75 98 ASP A CA 1
ATOM 718 C C . ASP A 1 98 ? 7.835 1.699 0.562 1.00 94.75 98 ASP A C 1
ATOM 720 O O . ASP A 1 98 ? 7.296 2.501 1.337 1.00 94.75 98 ASP A O 1
ATOM 724 N N . ILE A 1 99 ? 7.114 1.003 -0.324 1.00 95.25 99 ILE A N 1
ATOM 725 C CA . ILE A 1 99 ? 5.653 1.118 -0.452 1.00 95.25 99 ILE A CA 1
ATOM 726 C C . ILE A 1 99 ? 4.965 0.630 0.826 1.00 95.25 99 ILE A C 1
ATOM 728 O O . ILE A 1 99 ? 4.101 1.318 1.370 1.00 95.25 99 ILE A O 1
ATOM 732 N N . VAL A 1 100 ? 5.370 -0.529 1.345 1.00 95.62 100 VAL A N 1
ATOM 733 C CA . VAL A 1 100 ? 4.847 -1.069 2.605 1.00 95.62 100 VAL A CA 1
ATOM 734 C C . VAL A 1 100 ? 5.112 -0.103 3.757 1.00 95.62 100 VAL A C 1
ATOM 736 O O . VAL A 1 100 ? 4.207 0.183 4.545 1.00 95.62 100 VAL A O 1
ATOM 739 N N . HIS A 1 101 ? 6.338 0.414 3.863 1.00 96.25 101 HIS A N 1
ATOM 740 C CA . HIS A 1 101 ? 6.726 1.330 4.930 1.00 96.25 101 HIS A CA 1
ATOM 741 C C . HIS A 1 101 ? 5.864 2.598 4.918 1.00 96.25 101 HIS A C 1
ATOM 743 O O . HIS A 1 101 ? 5.268 2.958 5.936 1.00 96.25 101 HIS A O 1
ATOM 749 N N . THR A 1 102 ? 5.740 3.239 3.755 1.00 97.12 102 THR A N 1
ATOM 750 C CA . THR A 1 102 ? 4.936 4.459 3.592 1.00 97.12 102 THR A CA 1
ATOM 751 C C . THR A 1 102 ? 3.450 4.220 3.856 1.00 97.12 102 THR A C 1
ATOM 753 O O . THR A 1 102 ? 2.809 5.047 4.504 1.00 97.12 102 THR A O 1
ATOM 756 N N . ALA A 1 103 ? 2.904 3.069 3.458 1.00 96.88 103 ALA A N 1
ATOM 757 C CA . ALA A 1 103 ? 1.526 2.687 3.761 1.00 96.88 103 ALA A CA 1
ATOM 758 C C . ALA A 1 103 ? 1.274 2.509 5.269 1.00 96.88 103 ALA A C 1
ATOM 760 O O . ALA A 1 103 ? 0.259 2.975 5.792 1.00 96.88 103 ALA A O 1
ATOM 761 N N . VAL A 1 104 ? 2.207 1.870 5.986 1.00 97.25 104 VAL A N 1
ATOM 762 C CA . VAL A 1 104 ? 2.130 1.713 7.447 1.00 97.25 104 VAL A CA 1
ATOM 763 C C . VAL A 1 104 ? 2.164 3.069 8.147 1.00 97.25 104 VAL A C 1
ATOM 765 O O . VAL A 1 104 ? 1.355 3.310 9.045 1.00 97.25 104 VAL A O 1
ATOM 768 N N . GLU A 1 105 ? 3.069 3.963 7.749 1.00 97.50 105 GLU A N 1
ATOM 769 C CA . GLU A 1 105 ? 3.161 5.298 8.349 1.00 97.50 105 GLU A CA 1
ATOM 770 C C . GLU A 1 105 ? 1.905 6.135 8.085 1.00 97.50 105 GLU A C 1
ATOM 772 O O . GLU A 1 105 ? 1.395 6.789 8.998 1.00 97.50 105 GLU A O 1
ATOM 777 N N . ALA A 1 106 ? 1.346 6.041 6.879 1.00 96.69 106 ALA A N 1
ATOM 778 C CA . ALA A 1 106 ? 0.101 6.705 6.516 1.00 96.69 106 ALA A CA 1
ATOM 779 C C . ALA A 1 106 ? -1.086 6.203 7.362 1.00 96.69 106 ALA A C 1
ATOM 781 O O . ALA A 1 106 ? -1.806 7.002 7.962 1.00 96.69 106 ALA A O 1
ATOM 782 N N . ALA A 1 107 ? -1.232 4.883 7.525 1.00 96.81 107 ALA A N 1
ATOM 783 C CA . ALA A 1 107 ? -2.258 4.298 8.391 1.00 96.81 107 ALA A CA 1
ATOM 784 C C . ALA A 1 107 ? -2.109 4.732 9.862 1.00 96.81 107 ALA A C 1
ATOM 786 O O . ALA A 1 107 ? -3.092 5.072 10.522 1.00 96.81 107 ALA A O 1
ATOM 787 N N . ARG A 1 108 ? -0.876 4.762 10.384 1.00 96.38 108 ARG A N 1
ATOM 788 C CA . ARG A 1 108 ? -0.577 5.193 11.762 1.00 96.38 108 ARG A CA 1
ATOM 789 C C . ARG A 1 108 ? -0.883 6.661 12.010 1.00 96.38 108 ARG A C 1
ATOM 791 O O . ARG A 1 108 ? -1.290 7.011 13.117 1.00 96.38 108 ARG A O 1
ATOM 798 N N . ALA A 1 109 ? -0.664 7.519 11.015 1.00 94.00 109 ALA A N 1
ATOM 799 C CA . ALA A 1 109 ? -0.918 8.949 11.137 1.00 94.00 109 ALA A CA 1
ATOM 800 C C . ALA A 1 109 ? -2.388 9.240 11.480 1.00 94.00 109 ALA A C 1
ATOM 802 O O . ALA A 1 109 ? -2.651 10.137 12.273 1.00 94.00 109 ALA A O 1
ATOM 803 N N . VAL A 1 110 ? -3.325 8.425 10.983 1.00 90.94 110 VAL A N 1
ATOM 804 C CA . VAL A 1 110 ? -4.764 8.545 11.275 1.00 90.94 110 VAL A CA 1
ATOM 805 C C . VAL A 1 110 ? -5.088 8.337 12.758 1.00 90.94 110 VAL A C 1
ATOM 807 O O . VAL A 1 110 ? -5.964 9.002 13.301 1.00 90.94 110 VAL A O 1
ATOM 810 N N . GLY A 1 111 ? -4.394 7.409 13.424 1.00 72.12 111 GLY A N 1
ATOM 811 C CA . GLY A 1 111 ? -4.612 7.093 14.840 1.00 72.12 111 GLY A CA 1
ATOM 812 C C . GLY A 1 111 ? -3.893 8.034 15.810 1.00 72.12 111 GLY A C 1
ATOM 813 O O . GLY A 1 111 ? -4.057 7.906 17.025 1.00 72.12 111 GLY A O 1
ATOM 814 N N . ARG A 1 112 ? -3.072 8.961 15.304 1.00 74.88 112 ARG A N 1
ATOM 815 C CA . ARG A 1 112 ? -2.316 9.895 16.135 1.00 74.88 112 ARG A CA 1
ATOM 816 C C . ARG A 1 112 ? -3.238 11.055 16.531 1.00 74.88 112 ARG A C 1
ATOM 818 O O . ARG A 1 112 ? -3.741 11.738 15.644 1.00 74.88 112 ARG A O 1
ATOM 825 N N . PRO A 1 113 ? -3.468 11.316 17.830 1.00 57.31 113 PRO A N 1
ATOM 826 C CA . PRO A 1 113 ? -4.197 12.512 18.226 1.00 57.31 113 PRO A CA 1
ATOM 827 C C . PRO A 1 113 ? -3.415 13.747 17.759 1.00 57.31 113 PRO A C 1
ATOM 829 O O . PRO A 1 113 ? -2.221 13.866 18.046 1.00 57.31 113 PRO A O 1
ATOM 832 N N . GLU A 1 114 ? -4.078 14.642 17.023 1.00 59.06 114 GLU A N 1
ATOM 833 C CA . GLU A 1 114 ? -3.542 15.959 16.661 1.00 59.06 114 GLU A CA 1
ATOM 834 C C . GLU A 1 114 ? -3.009 16.654 17.929 1.00 59.06 114 GLU A C 1
ATOM 836 O O . GLU A 1 114 ? -3.710 16.680 18.951 1.00 59.06 114 GLU A O 1
ATOM 841 N N . PRO A 1 115 ? -1.782 17.210 17.922 1.00 58.03 115 PRO A N 1
ATOM 842 C CA . PRO A 1 115 ? -1.289 17.968 19.058 1.00 58.03 115 PRO A CA 1
ATOM 843 C C . PRO A 1 115 ? -2.206 19.174 19.266 1.00 58.03 115 PRO A C 1
ATOM 845 O O . PRO A 1 115 ? -2.257 20.088 18.441 1.00 58.03 115 PRO A O 1
ATOM 848 N N . VAL A 1 116 ? -2.934 19.179 20.386 1.00 63.84 116 VAL A N 1
ATOM 849 C CA . VAL A 1 116 ? -3.759 20.31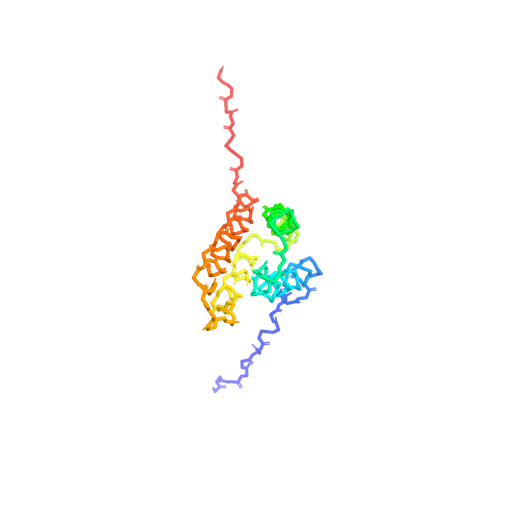6 20.797 1.00 63.84 116 VAL A CA 1
ATOM 850 C C . VAL A 1 116 ? -2.820 21.503 20.977 1.00 63.84 116 VAL A C 1
ATOM 852 O O . VAL A 1 116 ? -2.117 21.617 21.982 1.00 63.84 116 VAL A O 1
ATOM 855 N N . THR A 1 117 ? -2.764 22.372 19.971 1.00 67.69 117 THR A N 1
ATOM 856 C CA . THR A 1 117 ? -1.993 23.608 20.045 1.00 67.69 117 THR A CA 1
ATOM 857 C C . THR A 1 117 ? -2.737 24.528 21.003 1.00 67.69 117 THR A C 1
ATOM 859 O O . THR A 1 117 ? -3.678 25.221 20.625 1.00 67.69 117 THR A O 1
ATOM 862 N N . LEU A 1 118 ? -2.357 24.482 22.281 1.00 66.81 118 LEU A N 1
ATOM 863 C CA . LEU A 1 118 ? -2.806 25.442 23.279 1.00 66.81 118 LEU A CA 1
ATOM 864 C C . LEU A 1 118 ? -2.202 26.799 22.918 1.00 66.81 118 LEU A C 1
ATOM 866 O O . LEU A 1 118 ? -1.037 27.071 23.209 1.00 66.81 118 LEU A O 1
ATOM 870 N N . VAL A 1 119 ? -3.000 27.635 22.256 1.00 71.19 119 VAL A N 1
ATOM 871 C CA . VAL A 1 119 ? -2.696 29.055 22.084 1.00 71.19 119 VAL A CA 1
ATOM 872 C C . VAL A 1 119 ? -2.688 29.676 23.484 1.00 71.19 119 VAL A C 1
ATOM 874 O O . VAL A 1 119 ? -3.708 29.655 24.174 1.00 71.19 119 VAL A O 1
ATOM 877 N N . ARG A 1 120 ? -1.511 30.130 23.923 1.00 68.75 120 ARG A N 1
ATOM 878 C CA . ARG A 1 120 ? -1.323 30.917 25.148 1.00 68.75 120 ARG A CA 1
ATOM 879 C C . ARG A 1 120 ? -1.555 32.394 24.882 1.00 68.75 120 ARG A C 1
ATOM 881 O O . ARG A 1 120 ? -1.172 32.843 23.780 1.00 68.75 120 ARG A O 1
#

Radius of gyration: 17.7 Å; chains: 1; bounding box: 34×60×52 Å

pLDDT: mean 83.06, std 16.74, range [42.31, 97.5]

Secondary structure (DSSP, 8-state):
----------GGG--HHHHHHHHHHHHHHHHHHTGGGS-HHHHHHHHHHHHHHHHHHHHHHHHHH-HHHHHHHHHHHHTS-----STTHHHHHHHHHHHHHHHHHHHHHHTSPP------